Protein AF-A0A7C3XHB8-F1 (afdb_monomer_lite)

Radius of gyration: 17.97 Å; chains: 1; bounding box: 65×41×42 Å

Structure (mmCIF, N/CA/C/O backbone):
data_AF-A0A7C3XHB8-F1
#
_entry.id   AF-A0A7C3XHB8-F1
#
loop_
_atom_site.group_PDB
_atom_site.id
_atom_site.type_symbol
_atom_site.label_atom_id
_atom_site.label_alt_id
_atom_site.label_comp_id
_atom_site.label_asym_id
_atom_site.label_entity_id
_atom_site.label_seq_id
_atom_site.pdbx_PDB_ins_code
_atom_site.Cartn_x
_atom_site.Cartn_y
_atom_site.Cartn_z
_atom_site.occupancy
_atom_site.B_iso_or_equiv
_atom_site.auth_seq_id
_atom_site.auth_comp_id
_atom_site.auth_asym_id
_atom_site.auth_atom_id
_atom_site.pdbx_PDB_model_num
ATOM 1 N N . MET A 1 1 ? -15.663 -9.033 11.142 1.00 86.88 1 MET A N 1
ATOM 2 C CA . MET A 1 1 ? -16.355 -8.188 10.149 1.00 86.88 1 MET A CA 1
ATOM 3 C C . MET A 1 1 ? -15.586 -8.280 8.848 1.00 86.88 1 MET A C 1
ATOM 5 O O . MET A 1 1 ? -14.379 -8.524 8.885 1.00 86.88 1 MET A O 1
ATOM 9 N N . GLU A 1 2 ? -16.268 -8.135 7.722 1.00 91.19 2 GLU A N 1
ATOM 10 C CA . GLU A 1 2 ? -15.646 -8.152 6.403 1.00 91.19 2 GLU A CA 1
ATOM 11 C C . GLU A 1 2 ? -15.988 -6.858 5.667 1.00 91.19 2 GLU A C 1
ATOM 13 O O . GLU A 1 2 ? -17.117 -6.376 5.721 1.00 91.19 2 GLU A O 1
ATOM 18 N N . PHE A 1 3 ? -14.984 -6.268 5.023 1.00 92.94 3 PHE A N 1
ATOM 19 C CA . PHE A 1 3 ? -15.132 -5.028 4.272 1.00 92.94 3 PHE A CA 1
ATOM 20 C C . PHE A 1 3 ? -14.597 -5.220 2.862 1.00 92.94 3 PHE A C 1
ATOM 22 O O . PHE A 1 3 ? -13.465 -5.671 2.689 1.00 92.94 3 PHE A O 1
ATOM 29 N N . GLU A 1 4 ? -15.363 -4.818 1.859 1.00 94.88 4 GLU A N 1
ATOM 30 C CA . GLU A 1 4 ? -14.857 -4.647 0.505 1.00 94.88 4 GLU A CA 1
ATOM 31 C C . GLU A 1 4 ? -14.190 -3.285 0.373 1.00 94.88 4 GLU A C 1
ATOM 33 O O . GLU A 1 4 ? -14.760 -2.249 0.731 1.00 94.88 4 GLU A O 1
ATOM 38 N N . VAL A 1 5 ? -12.965 -3.290 -0.143 1.00 96.00 5 VAL A N 1
ATOM 39 C CA . VAL A 1 5 ? -12.144 -2.099 -0.313 1.00 96.00 5 VAL A CA 1
ATOM 40 C C . VAL A 1 5 ? -11.690 -1.999 -1.761 1.00 96.00 5 VAL A C 1
ATOM 42 O O . VAL A 1 5 ? -11.044 -2.901 -2.296 1.00 96.00 5 VAL A O 1
ATOM 45 N N . TRP A 1 6 ? -11.989 -0.856 -2.369 1.00 96.56 6 TRP A N 1
ATOM 46 C CA . TRP A 1 6 ? -11.574 -0.508 -3.721 1.00 96.56 6 TRP A CA 1
ATOM 47 C C . TRP A 1 6 ? -10.672 0.716 -3.676 1.00 96.56 6 TRP A C 1
ATOM 49 O O . TRP A 1 6 ? -11.071 1.784 -3.209 1.00 96.56 6 TRP A O 1
ATOM 59 N N . LEU A 1 7 ? -9.437 0.567 -4.150 1.00 97.19 7 LEU A N 1
ATOM 60 C CA . LEU A 1 7 ? -8.469 1.655 -4.227 1.00 97.19 7 LEU A CA 1
ATOM 61 C C . LEU A 1 7 ? -8.279 2.057 -5.684 1.00 97.19 7 LEU A C 1
ATOM 63 O O . LEU A 1 7 ? -7.690 1.306 -6.457 1.00 97.19 7 LEU A O 1
ATOM 67 N N . THR A 1 8 ? -8.728 3.253 -6.049 1.00 97.69 8 THR A N 1
ATOM 68 C CA . THR A 1 8 ? -8.484 3.827 -7.378 1.00 97.69 8 THR A CA 1
ATOM 69 C C . THR A 1 8 ? -7.258 4.723 -7.321 1.00 97.69 8 THR A C 1
ATOM 71 O O . THR A 1 8 ? -7.254 5.730 -6.607 1.00 97.69 8 THR A O 1
ATOM 74 N N . LEU A 1 9 ? -6.204 4.380 -8.060 1.00 96.94 9 LEU A N 1
ATOM 75 C CA . LEU A 1 9 ? -4.968 5.157 -8.073 1.00 96.94 9 LEU A CA 1
ATOM 76 C C . LEU A 1 9 ? -5.199 6.548 -8.677 1.00 96.94 9 LEU A C 1
ATOM 78 O O . LEU A 1 9 ? -5.668 6.673 -9.806 1.00 96.94 9 LEU A O 1
ATOM 82 N N . VAL A 1 10 ? -4.806 7.593 -7.946 1.00 96.31 10 VAL A N 1
ATOM 83 C CA . VAL A 1 10 ? -4.773 8.988 -8.427 1.00 96.31 10 VAL A CA 1
ATOM 84 C C . VAL A 1 10 ? -3.354 9.467 -8.724 1.00 96.31 10 VAL A C 1
ATOM 86 O O . VAL A 1 10 ? -3.170 10.492 -9.374 1.00 96.31 10 VAL A O 1
ATOM 89 N N . SER A 1 11 ? -2.340 8.722 -8.280 1.00 95.81 11 SER A N 1
ATOM 90 C CA . SER A 1 11 ? -0.962 8.879 -8.738 1.00 95.81 11 SER A CA 1
ATOM 91 C C . SER A 1 11 ? -0.335 7.517 -9.056 1.00 95.81 11 SER A C 1
ATOM 93 O O . SER A 1 11 ? -0.835 6.491 -8.587 1.00 95.81 11 SER A O 1
ATOM 95 N N . PRO A 1 12 ? 0.731 7.476 -9.877 1.00 95.62 12 PRO A N 1
ATOM 96 C CA . PRO A 1 12 ? 1.304 6.212 -10.316 1.00 95.62 12 PRO A CA 1
ATOM 97 C C . PRO A 1 12 ? 1.840 5.399 -9.136 1.00 95.62 12 PRO A C 1
ATOM 99 O O . PRO A 1 12 ? 2.458 5.958 -8.224 1.00 95.62 12 PRO A O 1
ATOM 102 N N . LEU A 1 13 ? 1.627 4.085 -9.154 1.00 96.50 13 LEU A N 1
ATOM 103 C CA . LEU A 1 13 ? 2.148 3.176 -8.132 1.00 96.50 13 LEU A CA 1
ATOM 104 C C . LEU A 1 13 ? 3.449 2.549 -8.632 1.00 96.50 13 LEU A C 1
ATOM 106 O O . LEU A 1 13 ? 3.508 2.021 -9.738 1.00 96.50 13 LEU A O 1
ATOM 110 N N . LEU A 1 14 ? 4.497 2.611 -7.813 1.00 95.06 14 LEU A N 1
ATOM 111 C CA . LEU A 1 14 ? 5.801 2.046 -8.151 1.00 95.06 14 LEU A CA 1
ATOM 112 C C . LEU A 1 14 ? 5.910 0.592 -7.704 1.00 95.06 14 LEU A C 1
ATOM 114 O O . LEU A 1 14 ? 5.389 0.229 -6.645 1.00 95.06 14 LEU A O 1
ATOM 118 N N . GLY A 1 15 ? 6.670 -0.189 -8.471 1.00 92.75 15 GLY A N 1
ATOM 119 C CA . GLY A 1 15 ? 7.029 -1.560 -8.132 1.00 92.75 15 GLY A CA 1
ATOM 120 C C . GLY A 1 15 ? 7.569 -1.687 -6.706 1.00 92.75 15 GLY A C 1
ATOM 121 O O . GLY A 1 15 ? 8.271 -0.809 -6.186 1.00 92.75 15 GLY A O 1
ATOM 122 N N . THR A 1 16 ? 7.229 -2.789 -6.045 1.00 91.88 16 THR A N 1
ATOM 123 C CA . THR A 1 16 ? 7.563 -3.022 -4.636 1.00 91.88 16 THR A CA 1
ATOM 124 C C . THR A 1 16 ? 8.709 -3.999 -4.435 1.00 91.88 16 THR A C 1
ATOM 126 O O . THR A 1 16 ? 9.304 -3.983 -3.350 1.00 91.88 16 THR A O 1
ATOM 129 N N . VAL A 1 17 ? 9.065 -4.786 -5.452 1.00 91.50 17 VAL A N 1
ATOM 130 C CA . VAL A 1 17 ? 10.037 -5.878 -5.333 1.00 91.50 17 VAL A CA 1
ATOM 131 C C . VAL A 1 17 ? 11.224 -5.730 -6.284 1.00 91.50 17 VAL A C 1
ATOM 133 O O . VAL A 1 17 ? 11.036 -5.318 -7.426 1.00 91.50 17 VAL A O 1
ATOM 136 N N . PRO A 1 18 ? 12.460 -6.006 -5.830 1.00 90.81 18 PRO A N 1
ATOM 137 C CA . PRO A 1 18 ? 13.616 -6.060 -6.721 1.00 90.81 18 PRO A CA 1
ATOM 138 C C . PRO A 1 18 ? 13.481 -7.209 -7.726 1.00 90.81 18 PRO A C 1
ATOM 140 O O . PRO A 1 18 ? 13.074 -8.303 -7.345 1.00 90.81 18 PRO A O 1
ATOM 143 N N . GLN A 1 19 ? 13.853 -6.952 -8.975 1.00 88.69 19 GLN A N 1
ATOM 144 C CA . GLN A 1 19 ? 13.946 -7.924 -10.061 1.00 88.69 19 GLN A CA 1
ATOM 145 C C . GLN A 1 19 ? 15.419 -8.231 -10.366 1.00 88.69 19 GLN A C 1
ATOM 147 O O . GLN A 1 19 ? 16.315 -7.470 -9.984 1.00 88.69 19 GLN A O 1
ATOM 152 N N . GLU A 1 20 ? 15.678 -9.339 -11.061 1.00 84.44 20 GLU A N 1
ATOM 153 C CA . GLU A 1 20 ? 17.040 -9.780 -11.403 1.00 84.44 20 GLU A CA 1
ATOM 154 C C . GLU A 1 20 ? 17.792 -8.782 -12.297 1.00 84.44 20 GLU A C 1
ATOM 156 O O . GLU A 1 20 ? 19.008 -8.639 -12.186 1.00 84.44 20 GLU A O 1
ATOM 161 N N . ASP A 1 21 ? 17.071 -8.031 -13.133 1.00 83.69 21 ASP A N 1
ATOM 162 C CA . ASP A 1 21 ? 17.620 -6.998 -14.022 1.00 83.69 21 ASP A CA 1
ATOM 163 C C . ASP A 1 21 ? 17.972 -5.681 -13.294 1.00 83.69 21 ASP A C 1
ATOM 165 O O . ASP A 1 21 ? 18.360 -4.697 -13.924 1.00 83.69 21 ASP A O 1
ATOM 169 N N . GLY A 1 22 ? 17.819 -5.636 -11.966 1.00 82.81 22 GLY A N 1
ATOM 170 C CA . GLY A 1 22 ? 18.034 -4.445 -11.144 1.00 82.81 22 GLY A CA 1
ATOM 171 C C . GLY A 1 22 ? 16.862 -3.456 -11.149 1.00 82.81 22 GLY A C 1
ATOM 172 O O . GLY A 1 22 ? 16.895 -2.467 -10.407 1.00 82.81 22 GLY A O 1
ATOM 173 N N . THR A 1 23 ? 15.803 -3.713 -11.925 1.00 90.19 23 THR A N 1
ATOM 174 C CA . THR A 1 23 ? 14.560 -2.940 -11.878 1.00 90.19 23 THR A CA 1
ATOM 175 C C . THR A 1 23 ? 13.796 -3.273 -10.596 1.00 90.19 23 THR A C 1
ATOM 177 O O . THR A 1 23 ? 13.804 -4.395 -10.104 1.00 90.19 23 THR A O 1
ATOM 180 N N . THR A 1 24 ? 13.100 -2.300 -10.011 1.00 93.25 24 THR A N 1
ATOM 181 C CA . THR A 1 24 ? 12.088 -2.594 -8.982 1.00 93.25 24 THR A CA 1
ATOM 182 C C . THR A 1 24 ? 10.723 -2.758 -9.646 1.00 93.25 24 THR A C 1
ATOM 184 O O . THR A 1 24 ? 10.152 -1.770 -10.101 1.00 93.25 24 THR A O 1
ATOM 187 N N . GLY A 1 25 ? 10.208 -3.982 -9.712 1.00 94.25 25 GLY A N 1
ATOM 188 C CA . GLY A 1 25 ? 8.953 -4.330 -10.378 1.00 94.25 25 GLY A CA 1
ATOM 189 C C . GLY A 1 25 ? 7.834 -4.760 -9.431 1.00 94.25 25 GLY A C 1
ATOM 190 O O . GLY A 1 25 ? 7.924 -4.592 -8.210 1.00 94.25 25 GLY A O 1
ATOM 191 N N . PHE A 1 26 ? 6.780 -5.325 -10.008 1.00 95.06 26 PHE A N 1
ATOM 192 C CA . PHE A 1 26 ? 5.714 -6.031 -9.293 1.00 95.06 26 PHE A CA 1
ATOM 193 C C . PHE A 1 26 ? 5.922 -7.547 -9.354 1.00 95.06 26 PHE A C 1
ATOM 195 O O . PHE A 1 26 ? 6.701 -8.053 -10.161 1.00 95.06 26 PHE A O 1
ATOM 202 N N . HIS A 1 27 ? 5.229 -8.283 -8.486 1.00 93.69 27 HIS A N 1
ATOM 203 C CA . HIS A 1 27 ? 4.995 -9.699 -8.754 1.00 93.69 27 HIS A CA 1
ATOM 204 C C . HIS A 1 27 ? 3.926 -9.819 -9.835 1.00 93.69 27 HIS A C 1
ATOM 206 O O . HIS A 1 27 ? 3.083 -8.931 -9.953 1.00 93.69 27 HIS A O 1
ATOM 212 N N . TYR A 1 28 ? 3.943 -10.912 -10.590 1.00 94.50 28 TYR A N 1
ATOM 213 C CA . TYR A 1 28 ? 2.937 -11.184 -11.607 1.00 94.50 28 TYR A CA 1
ATOM 214 C C . TYR A 1 28 ? 2.339 -12.567 -11.389 1.00 94.50 28 TYR A C 1
ATOM 216 O O . TYR A 1 28 ? 3.072 -13.539 -11.221 1.00 94.50 28 TYR A O 1
ATOM 224 N N . GLU A 1 29 ? 1.015 -12.652 -11.450 1.00 94.19 29 GLU A N 1
ATOM 225 C CA . GLU A 1 29 ? 0.277 -13.912 -11.505 1.00 94.19 29 GLU A CA 1
ATOM 226 C C . GLU A 1 29 ? -0.537 -13.933 -12.792 1.00 94.19 29 GLU A C 1
ATOM 228 O O . GLU A 1 29 ? -1.310 -13.016 -13.061 1.00 94.19 29 GLU A O 1
ATOM 233 N N . ASN A 1 30 ? -0.329 -14.955 -13.627 1.00 91.88 30 ASN A N 1
ATOM 234 C CA . ASN A 1 30 ? -0.995 -15.085 -14.929 1.00 91.88 30 ASN A CA 1
ATOM 235 C C . ASN A 1 30 ? -0.894 -13.815 -15.806 1.00 91.88 30 ASN A C 1
ATOM 237 O O . ASN A 1 30 ? -1.830 -13.459 -16.516 1.00 91.88 30 ASN A O 1
ATOM 241 N N . GLY A 1 31 ? 0.241 -13.108 -15.735 1.00 90.44 31 GLY A N 1
ATOM 242 C CA . GLY A 1 31 ? 0.486 -11.871 -16.487 1.00 90.44 31 GLY A CA 1
ATOM 243 C C . GLY A 1 31 ? -0.147 -10.606 -15.894 1.00 90.44 31 GLY A C 1
ATOM 244 O O . GLY A 1 31 ? 0.045 -9.524 -16.443 1.00 90.44 31 GLY A O 1
ATOM 245 N N . VAL A 1 32 ? -0.852 -10.705 -14.765 1.00 93.38 32 VAL A N 1
ATOM 246 C CA . VAL A 1 32 ? -1.432 -9.561 -14.049 1.00 93.38 32 VAL A CA 1
ATOM 247 C C . VAL A 1 32 ? -0.489 -9.144 -12.921 1.00 93.38 32 VAL A C 1
ATOM 249 O O . VAL A 1 32 ? -0.076 -10.008 -12.145 1.00 93.38 32 VAL A O 1
ATOM 252 N N . PRO A 1 33 ? -0.130 -7.853 -12.791 1.00 95.94 33 PRO A N 1
ATOM 253 C CA . PRO A 1 33 ? 0.665 -7.406 -11.661 1.00 95.94 33 PRO A CA 1
ATOM 254 C C . PRO A 1 33 ? -0.145 -7.517 -10.370 1.00 95.94 33 PRO A C 1
ATOM 256 O O . PRO A 1 33 ? -1.314 -7.129 -10.304 1.00 95.94 33 PRO A O 1
ATOM 259 N N . VAL A 1 34 ? 0.499 -8.022 -9.327 1.00 96.69 34 VAL A N 1
ATOM 260 C CA . VAL A 1 34 ? -0.106 -8.253 -8.019 1.00 96.69 34 VAL A CA 1
ATOM 261 C C . VAL A 1 34 ? 0.698 -7.566 -6.918 1.00 96.69 34 VAL A C 1
ATOM 263 O O . VAL A 1 34 ? 1.926 -7.425 -6.983 1.00 96.69 34 VAL A O 1
ATOM 266 N N . LEU A 1 35 ? -0.009 -7.130 -5.880 1.00 95.56 35 LEU A N 1
ATOM 267 C CA . LEU A 1 35 ? 0.544 -6.481 -4.706 1.00 95.56 35 LEU A CA 1
ATOM 268 C C . LEU A 1 35 ? 0.399 -7.403 -3.490 1.00 95.56 35 LEU A C 1
ATOM 270 O O . LEU A 1 35 ? -0.723 -7.669 -3.063 1.00 95.56 35 LEU A O 1
ATOM 274 N N . PRO A 1 36 ? 1.496 -7.857 -2.869 1.00 94.94 36 PRO A N 1
ATOM 275 C CA . PRO A 1 36 ? 1.401 -8.686 -1.673 1.00 94.94 36 PRO A CA 1
ATOM 276 C C . PRO A 1 36 ? 0.626 -7.996 -0.544 1.00 94.94 36 PRO A C 1
ATOM 278 O O . PRO A 1 36 ? 0.838 -6.807 -0.270 1.00 94.94 36 PRO A O 1
ATOM 281 N N . ALA A 1 37 ? -0.196 -8.747 0.189 1.00 94.44 37 ALA A N 1
ATOM 282 C CA . ALA A 1 37 ? -1.005 -8.221 1.290 1.00 94.44 37 ALA A CA 1
ATOM 283 C C . ALA A 1 37 ? -0.167 -7.516 2.364 1.00 94.44 37 ALA A C 1
ATOM 285 O O . ALA A 1 37 ? -0.629 -6.571 3.013 1.00 94.44 37 ALA A O 1
ATOM 286 N N . TYR A 1 38 ? 1.088 -7.937 2.562 1.00 93.31 38 TYR A N 1
ATOM 287 C CA . TYR A 1 38 ? 1.976 -7.293 3.529 1.00 93.31 38 TYR A CA 1
ATOM 288 C C . TYR A 1 38 ? 2.254 -5.822 3.188 1.00 93.31 38 TYR A C 1
ATOM 290 O O . TYR A 1 38 ? 2.507 -5.043 4.108 1.00 93.31 38 TYR A O 1
ATOM 298 N N . VAL A 1 39 ? 2.185 -5.416 1.912 1.00 94.25 39 VAL A N 1
ATOM 299 C CA . VAL A 1 39 ? 2.350 -4.013 1.504 1.00 94.25 39 VAL A CA 1
ATOM 300 C C . VAL A 1 39 ? 1.180 -3.185 2.029 1.00 94.25 39 VAL A C 1
ATOM 302 O O . VAL A 1 39 ? 1.392 -2.145 2.656 1.00 94.25 39 VAL A O 1
ATOM 305 N N . VAL A 1 40 ? -0.047 -3.689 1.868 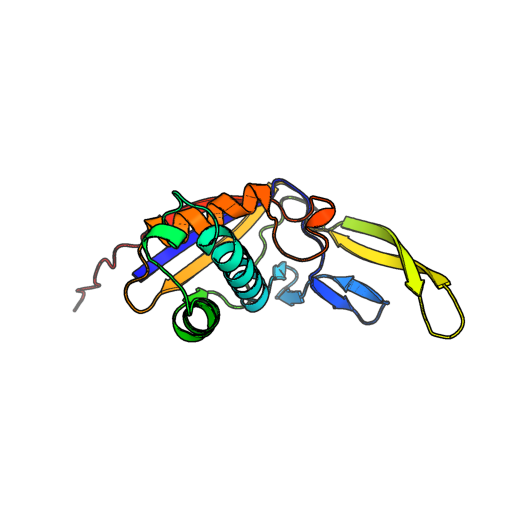1.00 94.88 40 VAL A N 1
ATOM 306 C CA . VAL A 1 40 ? -1.269 -3.061 2.395 1.00 94.88 40 VAL A CA 1
ATOM 307 C C . VAL A 1 40 ? -1.242 -3.029 3.928 1.00 94.88 40 VAL A C 1
ATOM 309 O O . VAL A 1 40 ? -1.489 -1.990 4.539 1.00 94.88 40 VAL A O 1
ATOM 312 N N . LYS A 1 41 ? -0.839 -4.127 4.584 1.00 94.25 41 LYS A N 1
ATOM 313 C CA . LYS A 1 41 ? -0.673 -4.166 6.051 1.00 94.25 41 LYS A CA 1
ATOM 314 C C . LYS A 1 41 ? 0.415 -3.205 6.545 1.00 94.25 41 LYS A C 1
ATOM 316 O O . LYS A 1 41 ? 0.289 -2.643 7.633 1.00 94.25 41 LYS A O 1
ATOM 321 N N . GLY A 1 42 ? 1.492 -3.028 5.781 1.00 93.75 42 GLY A N 1
ATOM 322 C CA . GLY A 1 42 ? 2.549 -2.056 6.058 1.00 93.75 42 GLY A CA 1
ATOM 323 C C . GLY A 1 42 ? 2.013 -0.628 6.034 1.00 93.75 42 GLY A C 1
ATOM 324 O O . GLY A 1 42 ? 2.181 0.099 7.012 1.00 93.75 42 GLY A O 1
ATOM 325 N N . PHE A 1 43 ? 1.275 -0.286 4.976 1.00 95.06 43 PHE A N 1
ATOM 326 C CA . PHE A 1 43 ? 0.561 0.984 4.852 1.00 95.06 43 PHE A CA 1
ATOM 327 C C . PHE A 1 43 ? -0.364 1.243 6.050 1.00 95.06 43 PHE A C 1
ATOM 329 O O . PHE A 1 43 ? -0.241 2.278 6.705 1.00 95.06 43 PHE A O 1
ATOM 336 N N . LEU A 1 44 ? -1.214 0.276 6.416 1.00 94.38 44 LEU A N 1
ATOM 337 C CA . LEU A 1 44 ? -2.126 0.415 7.557 1.00 94.38 44 LEU A CA 1
ATOM 338 C C . LEU A 1 44 ? -1.376 0.700 8.863 1.00 94.38 44 LEU A C 1
ATOM 340 O O . LEU A 1 44 ? -1.760 1.589 9.620 1.00 94.38 44 LEU A O 1
ATOM 344 N N . LYS A 1 45 ? -0.269 -0.004 9.131 1.00 93.38 45 LYS A N 1
ATOM 345 C CA . LYS A 1 45 ? 0.544 0.239 10.336 1.00 93.38 45 LYS A CA 1
ATOM 346 C C . LYS A 1 45 ? 1.072 1.674 10.388 1.00 93.38 45 LYS A C 1
ATOM 348 O O . LYS A 1 45 ? 1.094 2.268 11.464 1.00 93.38 45 LYS A O 1
ATOM 353 N N . GLU A 1 46 ? 1.513 2.231 9.267 1.00 92.69 46 GLU A N 1
ATOM 354 C CA . GLU A 1 46 ? 2.045 3.597 9.221 1.00 92.69 46 GLU A CA 1
ATOM 355 C C . GLU A 1 46 ? 0.950 4.662 9.344 1.00 92.69 46 GLU A C 1
ATOM 357 O O . GLU A 1 46 ? 1.106 5.624 10.106 1.00 92.69 46 GLU A O 1
ATOM 362 N N . VAL A 1 47 ? -0.176 4.467 8.655 1.00 93.00 47 VAL A N 1
ATOM 363 C CA . VAL A 1 47 ? -1.325 5.376 8.714 1.00 93.00 47 VAL A CA 1
ATOM 364 C C . VAL A 1 47 ? -1.925 5.404 10.112 1.00 93.00 47 VAL A C 1
ATOM 366 O O . VAL A 1 47 ? -2.045 6.479 10.696 1.00 93.00 47 VAL A O 1
ATOM 369 N N . ILE A 1 48 ? -2.202 4.243 10.708 1.00 92.56 48 ILE A N 1
ATOM 370 C CA . ILE A 1 48 ? -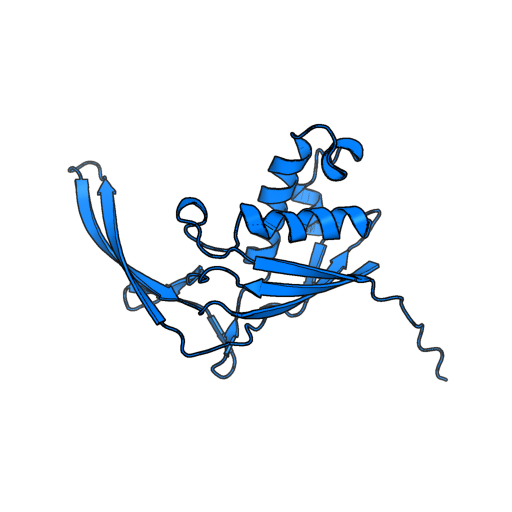2.744 4.160 12.070 1.00 92.56 48 ILE A CA 1
ATOM 371 C C . ILE A 1 48 ? -1.771 4.786 13.072 1.00 92.56 48 ILE A C 1
ATOM 373 O O . ILE A 1 48 ? -2.187 5.522 13.962 1.00 92.56 48 ILE A O 1
ATOM 377 N N . GLY A 1 49 ? -0.464 4.555 12.910 1.00 91.00 49 GLY A N 1
ATOM 378 C CA . GLY A 1 49 ? 0.556 5.167 13.763 1.00 91.00 49 GLY A CA 1
ATOM 379 C C . GLY A 1 49 ? 0.610 6.695 13.669 1.00 91.00 49 GLY A C 1
ATOM 380 O O . GLY A 1 49 ? 0.963 7.350 14.652 1.00 91.00 49 GLY A O 1
ATOM 381 N N . THR A 1 50 ? 0.255 7.256 12.512 1.00 91.12 50 THR A N 1
ATOM 382 C CA . THR A 1 50 ? 0.113 8.704 12.305 1.00 91.12 50 THR A CA 1
ATOM 383 C C . THR A 1 50 ? -1.191 9.215 12.911 1.00 91.12 50 THR A C 1
ATOM 385 O O . THR A 1 50 ? -1.161 10.115 13.749 1.00 91.12 50 THR A O 1
ATOM 388 N N . LEU A 1 51 ? -2.328 8.612 12.554 1.00 90.56 51 LEU A N 1
ATOM 389 C CA . LEU A 1 51 ? -3.658 9.036 13.002 1.00 90.56 51 LEU A CA 1
ATOM 390 C C . LEU A 1 51 ? -3.823 8.924 14.520 1.00 90.56 51 LEU A C 1
ATOM 392 O O . LEU A 1 51 ? -4.370 9.827 15.142 1.00 90.56 51 LEU A O 1
ATOM 396 N N . ALA A 1 52 ? -3.239 7.902 15.151 1.00 88.62 52 ALA A N 1
ATOM 397 C CA . ALA A 1 52 ? -3.232 7.743 16.606 1.00 88.62 52 ALA A CA 1
ATOM 398 C C . ALA A 1 52 ? -2.542 8.895 17.368 1.00 88.62 52 ALA A C 1
ATOM 400 O O . ALA A 1 52 ? -2.616 8.928 18.595 1.00 88.62 52 ALA A O 1
ATOM 401 N N . LYS A 1 53 ? -1.862 9.822 16.677 1.00 88.19 53 LYS A N 1
ATOM 402 C CA . LYS A 1 53 ? -1.232 11.025 17.252 1.00 88.19 53 LYS A CA 1
ATOM 403 C C . LYS A 1 53 ? -1.983 12.320 16.934 1.00 88.19 53 LYS A C 1
ATOM 405 O O . LYS A 1 53 ? -1.622 13.364 17.467 1.00 88.19 53 LYS A O 1
ATOM 410 N N . VAL A 1 54 ? -2.996 12.273 16.071 1.00 88.00 54 VAL A N 1
ATOM 411 C CA . VAL A 1 54 ? -3.742 13.454 15.627 1.00 88.00 54 VAL A CA 1
ATOM 412 C C . VAL A 1 54 ? -5.063 13.520 16.384 1.00 88.00 54 VAL A C 1
ATOM 414 O O . VAL A 1 54 ? -5.938 12.671 16.201 1.00 88.00 54 VAL A O 1
ATOM 417 N N . ALA A 1 55 ? -5.204 14.534 17.240 1.00 83.56 55 ALA A N 1
ATOM 418 C CA . ALA A 1 55 ? -6.432 14.772 17.990 1.00 83.56 55 ALA A CA 1
ATOM 419 C C . ALA A 1 55 ? -7.627 14.970 17.040 1.00 83.56 55 ALA A C 1
ATOM 421 O O . ALA A 1 55 ? -7.510 15.628 16.010 1.00 83.56 55 ALA A O 1
ATOM 422 N N . GLY A 1 56 ? -8.775 14.383 17.388 1.00 82.62 56 GLY A N 1
ATOM 423 C CA . GLY A 1 56 ? -10.004 14.448 16.588 1.00 82.62 56 GLY A CA 1
ATOM 424 C C . GLY A 1 56 ? -10.216 13.278 15.621 1.00 82.62 56 GLY A C 1
ATOM 425 O O . GLY A 1 56 ? -11.353 13.048 15.216 1.00 82.62 56 GLY A O 1
ATOM 426 N N . THR A 1 57 ? -9.184 12.483 15.316 1.00 87.56 57 THR A N 1
ATOM 427 C CA . THR A 1 57 ? -9.348 11.259 14.507 1.00 87.56 57 THR A CA 1
ATOM 428 C C . THR A 1 57 ? -10.106 10.173 15.280 1.00 87.56 57 THR A C 1
ATOM 430 O O . THR A 1 57 ? -10.070 10.112 16.517 1.00 87.56 57 THR A O 1
ATOM 433 N N . VAL A 1 58 ? -10.808 9.293 14.565 1.00 85.50 58 VAL A N 1
ATOM 434 C CA . VAL A 1 58 ? -11.469 8.104 15.133 1.00 85.50 58 VAL A CA 1
ATOM 435 C C . VAL A 1 58 ? -10.424 7.227 15.825 1.00 85.50 58 VAL A C 1
ATOM 437 O O . VAL A 1 58 ? -10.580 6.863 16.994 1.00 85.50 58 VAL A O 1
ATOM 440 N N . THR A 1 59 ? -9.296 7.001 15.152 1.00 83.50 59 THR A N 1
ATOM 441 C CA . THR A 1 59 ? -8.170 6.210 15.658 1.00 83.50 59 THR A CA 1
ATOM 442 C C . THR A 1 59 ? -7.604 6.752 16.979 1.00 83.50 59 THR A C 1
ATOM 444 O O . THR A 1 59 ? -7.342 5.982 17.911 1.00 83.50 59 THR A O 1
ATOM 447 N N . PHE A 1 60 ? -7.431 8.076 17.097 1.00 80.88 60 PHE A N 1
ATOM 448 C CA . PHE A 1 60 ? -6.982 8.718 18.337 1.00 80.88 60 PHE A CA 1
ATOM 449 C C . PHE A 1 60 ? -7.998 8.526 19.469 1.00 80.88 60 PHE A C 1
ATOM 451 O O . PHE A 1 60 ? -7.620 8.147 20.582 1.00 80.88 60 PHE A O 1
ATOM 458 N N . ARG A 1 61 ? -9.295 8.719 19.187 1.00 79.62 61 ARG A N 1
ATOM 459 C CA . ARG A 1 61 ? -10.379 8.565 20.176 1.00 79.62 61 ARG A CA 1
ATOM 460 C C . ARG A 1 61 ? -10.471 7.140 20.727 1.00 79.62 61 ARG A C 1
ATOM 462 O O . ARG A 1 61 ? -10.651 6.969 21.931 1.00 79.62 61 ARG A O 1
ATOM 469 N N . LYS A 1 62 ? -10.250 6.127 19.885 1.00 82.44 62 LYS A N 1
ATOM 470 C CA . LYS A 1 62 ? -10.219 4.704 20.274 1.00 82.44 62 LYS A CA 1
ATOM 471 C C . LYS A 1 62 ? -8.939 4.290 21.016 1.00 82.44 62 LYS A C 1
ATOM 473 O O . LYS A 1 62 ? -8.820 3.140 21.430 1.00 82.44 62 LYS A O 1
ATOM 478 N N . LYS A 1 63 ? -7.972 5.202 21.214 1.00 80.19 63 LYS A N 1
ATOM 479 C CA . LYS A 1 63 ? -6.725 4.974 21.973 1.00 80.19 63 LYS A CA 1
ATOM 480 C C . LYS A 1 63 ? -5.981 3.701 21.537 1.00 80.19 63 LYS A C 1
ATOM 482 O O . LYS A 1 63 ? -5.455 2.962 22.374 1.00 80.19 63 LYS A O 1
ATOM 487 N N . ARG A 1 64 ? -5.901 3.444 20.226 1.00 75.81 64 ARG A N 1
ATOM 488 C CA . ARG A 1 64 ? -5.235 2.264 19.640 1.00 75.81 64 ARG A CA 1
ATOM 489 C C . ARG A 1 64 ? -3.710 2.302 19.858 1.00 75.81 64 ARG A C 1
ATOM 491 O O . ARG A 1 64 ? -2.948 2.587 18.944 1.00 75.81 64 ARG A O 1
ATOM 498 N N . LYS A 1 65 ? -3.228 1.994 21.070 1.00 69.94 65 LYS A N 1
ATOM 499 C CA . LYS A 1 65 ? -1.788 2.017 21.423 1.00 69.94 65 LYS A CA 1
ATOM 500 C C . LYS A 1 65 ? -0.999 0.810 20.890 1.00 69.94 65 LYS A C 1
ATOM 502 O O . LYS A 1 65 ? 0.178 0.939 20.574 1.00 69.94 65 LYS A O 1
ATOM 507 N N . ALA A 1 66 ? -1.638 -0.354 20.749 1.00 80.56 66 ALA A N 1
ATOM 508 C CA . ALA A 1 66 ? -1.012 -1.608 20.297 1.00 80.56 66 ALA A CA 1
ATOM 509 C C . ALA A 1 66 ? -1.313 -1.956 18.821 1.00 80.56 66 ALA A C 1
ATOM 511 O O . ALA A 1 66 ? -1.343 -3.128 18.437 1.00 80.56 66 ALA A O 1
ATOM 512 N N . PHE A 1 67 ? -1.516 -0.942 17.977 1.00 82.69 67 PHE A N 1
ATOM 513 C CA . PHE A 1 67 ? -1.992 -1.095 16.597 1.00 82.69 67 PHE A CA 1
ATOM 514 C C . PHE A 1 67 ? -1.107 -1.984 15.707 1.00 82.69 67 PHE A C 1
ATOM 516 O O . PHE A 1 67 ? -1.615 -2.694 14.846 1.00 82.69 67 PHE A O 1
ATOM 523 N N . LYS A 1 68 ? 0.216 -2.018 15.919 1.00 85.88 68 LYS A N 1
ATOM 524 C CA . LYS A 1 68 ? 1.109 -2.867 15.107 1.00 85.88 68 LYS A CA 1
ATOM 525 C C . LYS A 1 68 ? 0.805 -4.360 15.267 1.00 85.88 68 LYS A C 1
ATOM 527 O O . LYS A 1 68 ? 0.843 -5.088 14.278 1.00 85.88 68 LYS A O 1
ATOM 532 N N . LYS A 1 69 ? 0.513 -4.806 16.499 1.00 86.50 69 LYS A N 1
ATOM 533 C CA . LYS A 1 69 ? 0.126 -6.197 16.798 1.00 86.50 69 LYS A CA 1
ATOM 534 C C . LYS A 1 69 ? -1.300 -6.478 16.329 1.00 86.50 69 LYS A C 1
ATOM 536 O O . LYS A 1 69 ? -1.538 -7.545 15.779 1.00 86.50 69 LYS A O 1
ATOM 541 N N . MET A 1 70 ? -2.192 -5.501 16.501 1.00 88.38 70 MET A N 1
ATOM 542 C CA . MET A 1 70 ? -3.572 -5.530 16.009 1.00 88.38 70 MET A CA 1
ATOM 543 C C . MET A 1 70 ? -3.605 -5.797 14.498 1.00 88.38 70 MET A C 1
ATOM 545 O O . MET A 1 70 ? -4.066 -6.850 14.085 1.00 88.38 70 MET A O 1
ATOM 549 N N . VAL A 1 71 ? -2.987 -4.943 13.674 1.00 87.38 71 VAL A N 1
ATOM 550 C CA . VAL A 1 71 ? -2.946 -5.131 12.208 1.00 87.38 71 VAL A CA 1
ATOM 551 C C . VAL A 1 71 ? -2.280 -6.451 11.812 1.00 87.38 71 VAL A C 1
ATOM 553 O O . VAL A 1 71 ? -2.669 -7.077 10.836 1.00 87.38 71 VAL A O 1
ATOM 556 N N . ALA A 1 72 ? -1.262 -6.897 12.551 1.00 86.62 72 ALA A N 1
ATOM 557 C CA . ALA A 1 72 ? -0.576 -8.143 12.223 1.00 86.62 72 ALA A CA 1
ATOM 558 C C . ALA A 1 72 ? -1.426 -9.399 12.482 1.00 86.62 72 ALA A C 1
ATOM 560 O O . ALA A 1 72 ? -1.268 -10.373 11.755 1.00 86.62 72 ALA A O 1
ATOM 561 N N . ARG A 1 73 ? -2.273 -9.394 13.519 1.00 87.50 73 ARG A N 1
ATOM 562 C CA . ARG A 1 73 ? -2.986 -10.591 14.004 1.00 87.50 73 ARG A CA 1
ATOM 563 C C . ARG A 1 73 ? -4.487 -10.584 13.738 1.00 87.50 73 ARG A C 1
ATOM 565 O O . ARG A 1 73 ? -5.090 -11.643 13.723 1.00 87.50 73 ARG A O 1
ATOM 572 N N . GLN A 1 74 ? -5.078 -9.403 13.607 1.00 89.88 74 GLN A N 1
ATOM 573 C CA . GLN A 1 74 ? -6.527 -9.203 13.550 1.00 89.88 74 GLN A CA 1
ATOM 574 C C . GLN A 1 74 ? -6.993 -8.620 12.220 1.00 89.88 74 GLN A C 1
ATOM 576 O O . GLN A 1 74 ? -8.194 -8.491 12.032 1.00 89.88 74 GLN A O 1
ATOM 581 N N . VAL A 1 75 ? -6.072 -8.243 11.328 1.00 92.06 75 VAL A N 1
ATOM 582 C CA . VAL A 1 75 ? -6.401 -7.744 9.991 1.00 92.06 75 VAL A CA 1
ATOM 583 C C . VAL A 1 75 ? -5.818 -8.685 8.953 1.00 92.06 75 VAL A C 1
ATOM 585 O O . VAL A 1 75 ? -4.612 -8.958 8.915 1.00 92.06 75 VAL A O 1
ATOM 588 N N . GLU A 1 76 ? -6.688 -9.146 8.077 1.00 94.62 76 GLU A N 1
ATOM 589 C CA . GLU A 1 76 ? -6.368 -10.007 6.960 1.00 94.62 76 GLU A CA 1
ATOM 590 C C . GLU A 1 76 ? -6.861 -9.372 5.668 1.00 94.62 76 GLU A C 1
ATOM 592 O O . GLU A 1 76 ? -7.906 -8.728 5.643 1.00 94.62 76 GLU A O 1
ATOM 597 N N . ILE A 1 77 ? -6.053 -9.500 4.620 1.00 95.81 77 ILE A N 1
ATOM 598 C CA . ILE A 1 77 ? -6.314 -8.920 3.306 1.00 95.81 77 ILE A CA 1
ATOM 599 C C . ILE A 1 77 ? -6.440 -10.096 2.350 1.00 95.81 77 ILE A C 1
ATOM 601 O O . ILE A 1 77 ? -5.543 -10.937 2.329 1.00 95.81 77 ILE A O 1
ATOM 605 N N . LEU A 1 78 ? -7.547 -10.163 1.619 1.00 94.62 78 LEU A N 1
ATOM 606 C CA . LEU A 1 78 ? -7.864 -11.258 0.709 1.00 94.62 78 LEU A CA 1
ATOM 607 C C . LEU A 1 78 ? -8.293 -10.694 -0.657 1.00 94.62 78 LEU A C 1
ATOM 609 O O . LEU A 1 78 ? -9.105 -9.773 -0.687 1.00 94.62 78 LEU A O 1
ATOM 613 N N . PRO A 1 79 ? -7.827 -11.246 -1.787 1.00 94.94 79 PRO A N 1
ATOM 614 C CA . PRO A 1 79 ? -6.816 -12.300 -1.887 1.00 94.94 79 PRO A CA 1
ATOM 615 C C . PRO A 1 79 ? -5.406 -11.795 -1.517 1.00 94.94 79 PRO A C 1
ATOM 617 O O . PRO A 1 79 ? -5.143 -10.592 -1.530 1.00 94.94 79 PRO A O 1
ATOM 620 N N . ASP A 1 80 ? -4.509 -12.720 -1.166 1.00 93.94 80 ASP A N 1
ATOM 621 C CA . ASP A 1 80 ? -3.070 -12.459 -1.037 1.00 93.94 80 ASP A CA 1
ATOM 622 C C . ASP A 1 80 ? -2.329 -13.340 -2.056 1.00 93.94 80 ASP A C 1
ATOM 624 O O . ASP A 1 80 ? -2.352 -14.563 -1.896 1.00 93.94 80 ASP A O 1
ATOM 628 N N . PRO A 1 81 ? -1.704 -12.755 -3.092 1.00 95.38 81 PRO A N 1
ATOM 629 C CA . PRO A 1 81 ? -1.534 -11.319 -3.336 1.00 95.38 81 PRO A CA 1
ATOM 630 C C . PRO A 1 81 ? -2.779 -10.636 -3.943 1.00 95.38 81 PRO A C 1
ATOM 632 O O . PRO A 1 81 ? -3.651 -11.268 -4.532 1.00 95.38 81 PRO A O 1
ATOM 635 N N . VAL A 1 82 ? -2.858 -9.310 -3.800 1.00 96.56 82 VAL A N 1
ATOM 636 C CA . VAL A 1 82 ? -3.959 -8.480 -4.316 1.00 96.56 82 VAL A CA 1
ATOM 637 C C . VAL A 1 82 ? -3.740 -8.186 -5.804 1.00 96.56 82 VAL A C 1
ATOM 639 O O . VAL A 1 82 ? -2.742 -7.540 -6.137 1.00 96.56 82 VAL A O 1
ATOM 642 N N . PRO A 1 83 ? -4.649 -8.577 -6.712 1.00 96.69 83 PRO A N 1
ATOM 643 C CA . PRO A 1 83 ? -4.519 -8.265 -8.129 1.00 96.69 83 PRO A CA 1
ATOM 644 C C . PRO A 1 83 ? -4.740 -6.776 -8.408 1.00 96.69 83 PRO A C 1
ATOM 646 O O . PRO A 1 83 ? -5.595 -6.124 -7.803 1.00 96.69 83 PRO A O 1
ATOM 649 N N . ILE A 1 84 ? -3.975 -6.238 -9.358 1.00 96.81 84 ILE A N 1
ATOM 650 C CA . ILE A 1 84 ? -4.095 -4.853 -9.812 1.00 96.81 84 ILE A CA 1
ATOM 651 C C . ILE A 1 84 ? -4.770 -4.842 -11.185 1.00 96.81 84 ILE A C 1
ATOM 653 O O . ILE A 1 84 ? -4.209 -5.306 -12.177 1.00 96.81 84 ILE A O 1
ATOM 657 N N . SER A 1 85 ? -5.966 -4.260 -11.255 1.00 96.75 85 SER A N 1
ATOM 658 C CA . SER A 1 85 ? -6.666 -4.013 -12.517 1.00 96.75 85 SER A CA 1
ATOM 659 C C . SER A 1 85 ? -6.061 -2.790 -13.197 1.00 96.75 85 SER A C 1
ATOM 661 O O . SER A 1 85 ? -6.248 -1.661 -12.743 1.00 96.75 85 SER A O 1
ATOM 663 N N . LEU A 1 86 ? -5.293 -3.018 -14.260 1.00 96.69 86 LEU A N 1
ATOM 664 C CA . LEU A 1 86 ? -4.559 -1.974 -14.968 1.00 96.69 86 LEU A CA 1
ATOM 665 C C . LEU A 1 86 ? -5.482 -1.098 -15.825 1.00 96.69 86 LEU A C 1
ATOM 667 O O . LEU A 1 86 ? -6.265 -1.608 -16.620 1.00 96.69 86 LEU A O 1
ATOM 671 N N . SER A 1 87 ? -5.325 0.224 -15.732 1.00 96.50 87 SER A N 1
ATOM 672 C CA . SER A 1 87 ? -5.967 1.184 -16.648 1.00 96.50 87 SER A CA 1
ATOM 673 C C . SER A 1 87 ? -5.211 1.369 -17.971 1.00 96.50 87 SER A C 1
ATOM 675 O O . SER A 1 87 ? -5.710 2.016 -18.889 1.00 96.50 87 SER A O 1
ATOM 677 N N . GLY A 1 88 ? -3.995 0.830 -18.071 1.00 94.69 88 GLY A N 1
ATOM 678 C CA . GLY A 1 88 ? -3.106 0.972 -19.219 1.00 94.69 88 GLY A CA 1
ATOM 679 C C . GLY A 1 88 ? -1.818 0.160 -19.049 1.00 94.69 88 GLY A C 1
ATOM 680 O O . GLY A 1 88 ? -1.672 -0.560 -18.059 1.00 94.69 88 GLY A O 1
ATOM 681 N N . PRO A 1 89 ? -0.867 0.260 -19.994 1.00 95.06 89 PRO A N 1
ATOM 682 C CA . PRO A 1 89 ? 0.373 -0.506 -19.934 1.00 95.06 89 PRO A CA 1
ATOM 683 C C . PRO A 1 89 ? 1.228 -0.112 -18.723 1.00 95.06 89 PRO A C 1
ATOM 685 O O . PRO A 1 89 ? 1.300 1.061 -18.346 1.00 95.06 89 PRO A O 1
ATOM 688 N N . VAL A 1 90 ? 1.918 -1.097 -18.142 1.00 95.75 90 VAL A N 1
ATOM 689 C CA . VAL A 1 90 ? 2.919 -0.861 -17.094 1.00 95.75 90 VAL A CA 1
ATOM 690 C C . VAL A 1 90 ? 4.092 -0.092 -17.707 1.00 95.75 90 VAL A C 1
ATOM 692 O O . VAL A 1 90 ? 4.710 -0.527 -18.678 1.00 95.75 90 VAL A O 1
ATOM 695 N N . GLY A 1 91 ? 4.379 1.081 -17.150 1.00 94.56 91 GLY A N 1
ATOM 696 C CA . GLY A 1 91 ? 5.482 1.938 -17.570 1.00 94.56 91 GLY A CA 1
ATOM 697 C C . GLY A 1 91 ? 6.783 1.642 -16.828 1.00 94.56 91 GLY A C 1
ATOM 698 O O . GLY A 1 91 ? 6.848 0.795 -15.937 1.00 94.56 91 GLY A O 1
ATOM 699 N N . LYS A 1 92 ? 7.827 2.408 -17.155 1.00 94.88 92 LYS A N 1
ATOM 700 C CA . LYS A 1 92 ? 9.095 2.428 -16.416 1.00 94.88 92 LYS A CA 1
ATOM 701 C C . LYS A 1 92 ? 9.446 3.855 -16.006 1.00 94.88 92 LYS A C 1
ATOM 703 O O . LYS A 1 92 ? 9.327 4.784 -16.800 1.00 94.88 92 LYS A O 1
ATOM 708 N N . LEU A 1 93 ? 9.902 4.016 -14.769 1.00 93.81 93 LEU A N 1
ATOM 709 C CA . LEU A 1 93 ? 10.429 5.258 -14.219 1.00 93.81 93 LEU A CA 1
ATOM 710 C C . LEU A 1 93 ? 11.913 5.087 -13.927 1.00 93.81 93 LEU A C 1
ATOM 712 O O . LEU A 1 93 ? 12.298 4.298 -13.062 1.00 93.81 93 LEU A O 1
ATOM 716 N N . THR A 1 94 ? 12.725 5.884 -14.608 1.00 93.00 94 THR A N 1
ATOM 717 C CA . THR A 1 94 ? 14.167 5.968 -14.390 1.00 93.00 94 THR A CA 1
ATOM 718 C C . THR A 1 94 ? 14.476 7.212 -13.571 1.00 93.00 94 THR A C 1
ATOM 720 O O . THR A 1 94 ? 14.006 8.301 -13.894 1.00 93.00 94 THR A O 1
ATOM 723 N N . ARG A 1 95 ? 15.269 7.068 -12.507 1.00 89.06 95 ARG A N 1
ATOM 724 C CA . ARG A 1 95 ? 15.674 8.187 -11.650 1.00 89.06 95 ARG A CA 1
ATOM 725 C C . ARG A 1 95 ? 17.133 8.079 -11.215 1.00 89.06 95 ARG A C 1
ATOM 727 O O . ARG A 1 95 ? 17.614 6.963 -11.000 1.00 89.06 95 ARG A O 1
ATOM 734 N N . PRO A 1 96 ? 17.819 9.213 -11.003 1.00 90.06 96 PRO A N 1
ATOM 735 C CA . PRO A 1 96 ? 19.082 9.206 -10.290 1.00 90.06 96 PRO A CA 1
ATOM 736 C C . PRO A 1 96 ? 18.846 8.837 -8.819 1.00 90.06 96 PRO A C 1
ATOM 738 O O . PRO A 1 96 ? 17.897 9.299 -8.182 1.00 90.06 96 PRO A O 1
ATOM 741 N N . LEU A 1 97 ? 19.720 7.998 -8.278 1.00 86.06 97 LEU A N 1
ATOM 742 C CA . LEU A 1 97 ? 19.760 7.611 -6.878 1.00 86.06 97 LEU A CA 1
ATOM 743 C C . LEU A 1 97 ? 21.159 7.900 -6.345 1.00 86.06 97 LEU A C 1
ATOM 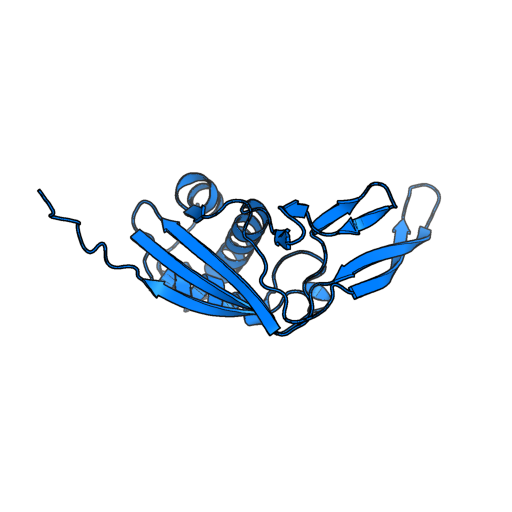745 O O . LEU A 1 97 ? 22.133 7.277 -6.765 1.00 86.06 97 LEU A O 1
ATOM 749 N N . TRP A 1 98 ? 21.256 8.836 -5.407 1.00 86.69 98 TRP A N 1
ATOM 750 C CA . TRP A 1 98 ? 22.498 9.057 -4.682 1.00 86.69 98 TRP A CA 1
ATOM 751 C C . TRP A 1 98 ? 22.686 7.949 -3.649 1.00 86.69 98 TRP A C 1
ATOM 753 O O . TRP A 1 98 ? 21.826 7.743 -2.792 1.00 86.69 98 TRP A O 1
ATOM 763 N N . VAL A 1 99 ? 23.807 7.240 -3.728 1.00 86.31 99 VAL A N 1
ATOM 764 C CA . VAL A 1 99 ? 24.188 6.215 -2.757 1.00 86.31 99 VAL A CA 1
ATOM 765 C C . VAL A 1 99 ? 25.470 6.666 -2.081 1.00 86.31 99 VAL A C 1
ATOM 767 O O . VAL A 1 99 ? 26.455 6.951 -2.758 1.00 86.31 99 VAL A O 1
ATOM 770 N N . SER A 1 100 ? 25.445 6.735 -0.752 1.00 87.94 100 SER A N 1
ATOM 771 C CA . SER A 1 100 ? 26.621 7.036 0.062 1.00 87.94 100 SER A CA 1
ATOM 772 C C . SER A 1 100 ? 27.139 5.752 0.692 1.00 87.94 100 SER A C 1
ATOM 774 O O . SER A 1 100 ? 26.376 5.038 1.342 1.00 87.94 100 SER A O 1
ATOM 776 N N . ASP A 1 101 ? 28.426 5.479 0.523 1.00 85.12 101 ASP A N 1
ATOM 777 C CA . ASP A 1 101 ? 29.151 4.431 1.232 1.00 85.12 101 ASP A CA 1
ATOM 778 C C . ASP A 1 101 ? 30.363 5.025 1.974 1.00 85.12 101 ASP A C 1
ATOM 780 O O . ASP A 1 101 ? 30.601 6.236 1.952 1.00 85.12 101 ASP A O 1
ATOM 784 N N . SER A 1 102 ? 31.118 4.187 2.687 1.00 84.81 102 SER A N 1
ATOM 785 C CA . SER A 1 102 ? 32.304 4.618 3.441 1.00 84.81 102 SER A CA 1
ATOM 786 C C . SER A 1 102 ? 33.441 5.159 2.562 1.00 84.81 102 SER A C 1
ATOM 788 O O . SER A 1 102 ? 34.374 5.758 3.092 1.00 84.81 102 SER A O 1
ATOM 790 N N . LYS A 1 103 ? 33.379 4.969 1.238 1.00 83.06 103 LYS A N 1
ATOM 791 C CA . LYS A 1 103 ? 34.351 5.452 0.248 1.00 83.06 103 LYS A CA 1
ATOM 792 C C . LYS A 1 103 ? 33.875 6.720 -0.476 1.00 83.06 103 LYS A C 1
ATOM 794 O O . LYS A 1 103 ? 34.608 7.235 -1.318 1.00 83.06 103 LYS A O 1
ATOM 799 N N . GLY A 1 104 ? 32.689 7.236 -0.148 1.00 87.25 104 GLY A N 1
ATOM 800 C CA . GLY A 1 104 ? 32.120 8.457 -0.715 1.00 87.25 104 GLY A CA 1
ATOM 801 C C . GLY A 1 104 ? 30.712 8.257 -1.279 1.00 87.25 104 GLY A C 1
ATOM 802 O O . GLY A 1 104 ? 30.073 7.225 -1.090 1.00 87.25 104 GLY A O 1
ATOM 803 N N . GLY A 1 105 ? 30.199 9.280 -1.961 1.00 90.31 105 GLY A N 1
ATOM 804 C CA . GLY A 1 105 ? 28.901 9.222 -2.627 1.00 90.31 105 GLY A CA 1
ATOM 805 C C . GLY A 1 105 ? 29.037 9.035 -4.134 1.00 90.31 105 GLY A C 1
ATOM 806 O O . GLY A 1 105 ? 29.894 9.652 -4.764 1.00 90.31 105 GLY A O 1
ATOM 807 N N . ARG A 1 106 ? 28.180 8.197 -4.720 1.00 90.69 106 ARG A N 1
ATOM 808 C CA . ARG A 1 106 ? 28.074 8.021 -6.174 1.00 90.69 106 ARG A CA 1
ATOM 809 C C . ARG A 1 106 ? 26.622 8.051 -6.631 1.00 90.69 106 ARG A C 1
ATOM 811 O O . ARG A 1 106 ? 25.715 7.662 -5.895 1.00 90.69 106 ARG A O 1
ATOM 818 N N . MET A 1 107 ? 26.412 8.483 -7.870 1.00 89.69 107 MET A N 1
ATOM 819 C CA . MET A 1 107 ? 25.100 8.482 -8.509 1.00 89.69 107 MET A CA 1
ATOM 820 C C . MET A 1 107 ? 24.880 7.156 -9.240 1.00 89.69 107 MET A C 1
ATOM 822 O O . MET A 1 107 ? 25.658 6.790 -10.118 1.00 89.69 107 MET A O 1
ATOM 826 N N . LEU A 1 108 ? 23.822 6.440 -8.871 1.00 88.56 108 LEU A N 1
ATOM 827 C CA . LEU A 1 108 ? 23.327 5.263 -9.578 1.00 88.56 108 LEU A CA 1
ATOM 828 C C . LEU A 1 108 ? 22.034 5.605 -10.318 1.00 88.56 108 LEU A C 1
ATOM 830 O O . LEU A 1 108 ? 21.376 6.601 -10.016 1.00 88.56 108 LEU A O 1
ATOM 834 N N . ILE A 1 109 ? 21.651 4.759 -11.268 1.00 89.44 109 ILE A N 1
ATOM 835 C CA . ILE A 1 109 ? 20.348 4.833 -11.923 1.00 89.44 109 ILE A CA 1
ATOM 836 C C . ILE A 1 109 ? 19.447 3.764 -11.319 1.00 89.44 109 ILE A C 1
ATOM 838 O O . ILE A 1 109 ? 19.767 2.580 -11.356 1.00 89.44 109 ILE A O 1
ATOM 842 N N . ALA A 1 110 ? 18.321 4.192 -10.756 1.00 90.06 110 ALA A N 1
ATOM 843 C CA . ALA A 1 110 ? 17.271 3.297 -10.303 1.00 90.06 110 ALA A CA 1
ATOM 844 C C . ALA A 1 110 ? 16.147 3.276 -11.340 1.00 90.06 110 ALA A C 1
ATOM 846 O O . ALA A 1 110 ? 15.633 4.328 -11.725 1.00 90.06 110 ALA A O 1
ATOM 847 N N . VAL A 1 111 ? 15.743 2.076 -11.748 1.00 93.69 111 VAL A N 1
ATOM 848 C CA . VAL A 1 111 ? 14.602 1.852 -12.640 1.00 93.69 111 VAL A CA 1
ATOM 849 C C . VAL A 1 111 ? 13.489 1.190 -11.835 1.00 93.69 111 VAL A C 1
ATOM 851 O O . VAL A 1 111 ? 13.738 0.339 -10.979 1.00 93.69 111 VAL A O 1
ATOM 854 N N . SER A 1 112 ? 12.245 1.607 -12.035 1.00 94.69 112 SER A N 1
ATOM 855 C CA . SER A 1 112 ? 11.089 0.981 -11.392 1.00 94.69 112 SER A CA 1
ATOM 856 C C . SER A 1 112 ? 9.943 0.828 -12.378 1.00 9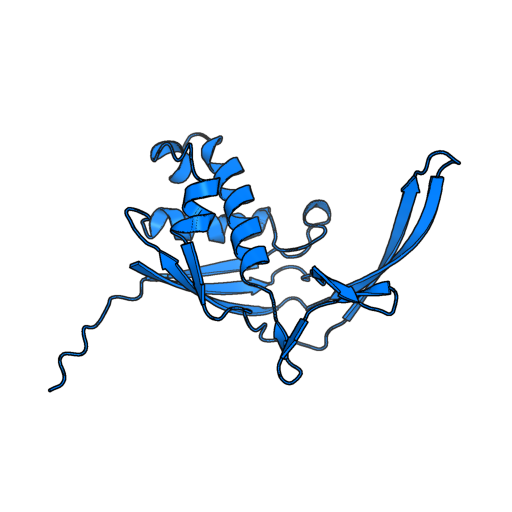4.69 112 SER A C 1
ATOM 858 O O . SER A 1 112 ? 9.702 1.736 -13.169 1.00 94.69 112 SER A O 1
ATOM 860 N N . GLU A 1 113 ? 9.233 -0.292 -12.320 1.00 96.19 113 GLU A N 1
ATOM 861 C CA . GLU A 1 113 ? 7.949 -0.426 -13.001 1.00 96.19 113 GLU A CA 1
ATOM 862 C C . GLU A 1 113 ? 6.925 0.520 -12.381 1.00 96.19 113 GLU A C 1
ATOM 864 O O . GLU A 1 113 ? 6.984 0.843 -11.187 1.00 96.19 113 GLU A O 1
ATOM 869 N N . VAL A 1 114 ? 5.987 0.962 -13.211 1.00 96.56 114 VAL A N 1
ATOM 870 C CA . VAL A 1 114 ? 4.978 1.945 -12.843 1.00 96.56 114 VAL A CA 1
ATOM 871 C C . VAL A 1 114 ? 3.613 1.475 -13.308 1.00 96.56 114 VAL A C 1
ATOM 873 O O . VAL A 1 114 ? 3.360 1.366 -14.506 1.00 96.56 114 VAL A O 1
ATOM 876 N N . VAL A 1 115 ? 2.711 1.265 -12.358 1.00 96.88 115 VAL A N 1
ATOM 877 C CA . VAL A 1 115 ?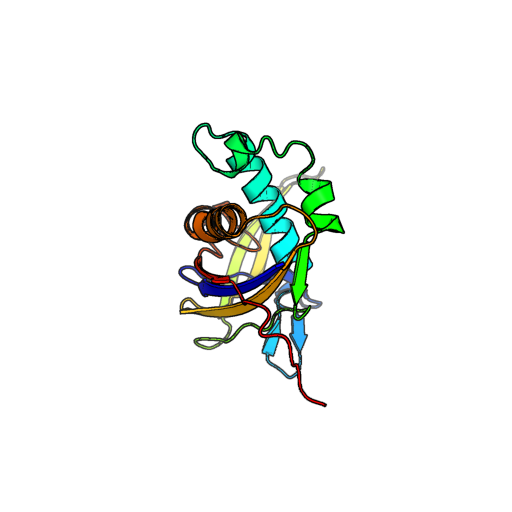 1.289 1.088 -12.644 1.00 96.88 115 VAL A CA 1
ATOM 878 C C . VAL A 1 115 ? 0.661 2.468 -12.886 1.00 96.88 115 VAL A C 1
ATOM 880 O O . VAL A 1 115 ? 0.855 3.376 -12.064 1.00 96.88 115 VAL A O 1
ATOM 883 N N . PRO A 1 116 ? -0.080 2.654 -13.994 1.00 96.88 116 PRO A N 1
ATOM 884 C CA . PRO A 1 116 ? -0.644 3.946 -14.363 1.00 96.88 116 PRO A CA 1
ATOM 885 C C . PRO A 1 116 ? -1.807 4.377 -13.461 1.00 96.88 116 PRO A C 1
ATOM 887 O O . PRO A 1 116 ? -2.497 3.569 -12.833 1.00 96.88 116 PRO A O 1
ATOM 890 N N . VAL A 1 117 ? -2.041 5.690 -13.444 1.00 97.25 117 VAL A N 1
ATOM 891 C CA . VAL A 1 117 ? -3.187 6.331 -12.782 1.00 97.25 117 VAL A CA 1
ATOM 892 C C . VAL A 1 117 ? -4.501 5.775 -13.332 1.00 97.25 117 VAL A C 1
ATOM 894 O O . VAL A 1 117 ? -4.609 5.473 -14.519 1.00 97.25 117 VAL A O 1
ATOM 897 N N . GLY A 1 118 ? -5.504 5.638 -12.468 1.00 96.50 118 GLY A N 1
ATOM 898 C CA . GLY A 1 118 ? -6.795 5.038 -12.798 1.00 96.50 118 GLY A CA 1
ATOM 899 C C . GLY A 1 118 ? -6.827 3.515 -12.673 1.00 96.50 118 GLY A C 1
ATOM 900 O O . GLY A 1 118 ? -7.907 2.944 -12.760 1.00 96.50 118 GLY A O 1
ATOM 901 N N . SER A 1 119 ? -5.686 2.854 -12.440 1.00 97.25 119 SER A N 1
ATOM 902 C CA . SER A 1 119 ? -5.685 1.427 -12.097 1.00 97.25 119 SER A CA 1
ATOM 903 C C . SER A 1 119 ? -6.333 1.212 -10.729 1.00 97.25 119 SER A C 1
ATOM 905 O O . SER A 1 119 ? -6.271 2.087 -9.857 1.00 97.25 119 SER A O 1
ATOM 907 N N . VAL A 1 120 ? -6.942 0.045 -10.537 1.00 97.69 120 VAL A N 1
ATOM 908 C CA . VAL A 1 120 ? -7.771 -0.259 -9.366 1.00 97.69 120 VAL A CA 1
ATOM 909 C C . VAL A 1 120 ? -7.253 -1.497 -8.640 1.00 97.69 120 VAL A C 1
ATOM 911 O O . VAL A 1 120 ? -6.922 -2.501 -9.267 1.00 97.69 120 VAL A O 1
ATOM 914 N N . LEU A 1 121 ? -7.205 -1.435 -7.309 1.00 96.94 121 LEU A N 1
ATOM 915 C CA . LEU A 1 121 ? -6.951 -2.584 -6.443 1.00 96.94 121 LEU A CA 1
ATOM 916 C C . LEU A 1 121 ? -8.231 -2.899 -5.671 1.00 96.94 121 LEU A C 1
ATOM 918 O O . LEU A 1 121 ? -8.656 -2.092 -4.845 1.00 96.94 121 LEU A O 1
ATOM 922 N N . GLY A 1 122 ? -8.832 -4.053 -5.951 1.00 95.81 122 GLY A N 1
ATOM 923 C CA . GLY A 1 122 ? -10.006 -4.563 -5.243 1.00 95.81 122 GLY A CA 1
ATOM 924 C C . GLY A 1 122 ? -9.616 -5.699 -4.312 1.00 95.81 122 GLY A C 1
ATOM 925 O O . GLY A 1 122 ? -9.034 -6.687 -4.758 1.00 95.81 122 GLY A O 1
ATOM 926 N N . PHE A 1 123 ? -9.908 -5.562 -3.023 1.00 96.38 123 PHE A N 1
ATOM 927 C CA . PHE A 1 123 ? -9.650 -6.606 -2.037 1.00 96.38 123 PHE A CA 1
ATOM 928 C C . PHE A 1 123 ? -10.620 -6.519 -0.864 1.00 96.38 123 PHE A C 1
ATOM 930 O O . PHE A 1 123 ? -11.273 -5.507 -0.624 1.00 96.38 123 PHE A O 1
ATOM 937 N N . ARG A 1 124 ? -10.680 -7.603 -0.101 1.00 95.88 124 ARG A N 1
ATOM 938 C CA . ARG A 1 124 ? -11.463 -7.729 1.117 1.00 95.88 124 ARG A CA 1
ATOM 939 C C . ARG A 1 124 ? -10.563 -7.595 2.330 1.00 95.88 124 ARG A C 1
ATOM 941 O O . ARG A 1 124 ? -9.452 -8.127 2.365 1.00 95.88 124 ARG A O 1
ATOM 948 N N . VAL A 1 125 ? -11.047 -6.872 3.327 1.00 94.81 125 VAL A N 1
ATOM 949 C CA . VAL A 1 125 ? -10.402 -6.696 4.622 1.00 94.81 125 VAL A CA 1
ATOM 950 C C . VAL A 1 125 ? -11.238 -7.432 5.648 1.00 94.81 125 VAL A C 1
ATOM 952 O O . VAL A 1 125 ? -12.305 -6.970 6.043 1.00 94.81 125 VAL A O 1
ATOM 955 N N . ARG A 1 126 ? -10.739 -8.581 6.094 1.00 93.12 126 ARG A N 1
ATOM 956 C CA . ARG A 1 126 ? -11.348 -9.339 7.180 1.00 93.12 126 ARG A CA 1
ATOM 957 C C . ARG A 1 126 ? -10.732 -8.899 8.498 1.00 93.12 126 ARG A C 1
ATOM 959 O O . ARG A 1 126 ? -9.509 -8.920 8.664 1.00 93.12 126 ARG A O 1
ATOM 966 N N . THR A 1 127 ? -11.577 -8.487 9.435 1.00 90.12 127 THR A N 1
ATOM 967 C CA . THR A 1 127 ? -11.162 -8.035 10.764 1.00 90.12 127 THR A CA 1
ATOM 968 C C . THR A 1 127 ? -11.720 -8.927 11.868 1.00 90.12 127 THR A C 1
ATOM 970 O O . THR A 1 127 ? -12.863 -9.391 11.810 1.00 90.12 127 THR A O 1
ATOM 973 N N . ILE A 1 128 ? -10.904 -9.152 12.900 1.00 86.00 128 ILE A N 1
ATOM 974 C CA . ILE A 1 128 ? -11.277 -9.871 14.125 1.00 86.00 128 ILE A CA 1
ATOM 975 C C . ILE A 1 128 ? -11.276 -8.890 15.306 1.00 86.00 128 ILE A C 1
ATOM 977 O O . ILE A 1 128 ? -10.306 -8.157 15.507 1.00 86.00 128 ILE A O 1
ATOM 981 N N . GLY A 1 129 ? -12.326 -8.924 16.128 1.00 79.31 129 GLY A N 1
ATOM 982 C CA . GLY A 1 129 ? -12.492 -8.050 17.296 1.00 79.31 129 GLY A CA 1
ATOM 983 C C . GLY A 1 129 ? -13.152 -6.710 16.961 1.00 79.31 129 GLY A C 1
ATOM 984 O O . GLY A 1 129 ? -13.804 -6.574 15.932 1.00 79.31 129 GLY A O 1
ATOM 985 N N . ASP A 1 130 ? -12.961 -5.713 17.827 1.00 80.88 130 ASP A N 1
ATOM 986 C CA . ASP A 1 130 ? -13.726 -4.453 17.813 1.00 80.88 130 ASP A CA 1
ATOM 987 C C . ASP A 1 130 ? -13.238 -3.420 16.779 1.00 80.88 130 ASP A C 1
ATOM 989 O O . ASP A 1 130 ? -13.148 -2.233 17.093 1.00 80.88 130 ASP A O 1
ATOM 993 N N . ILE A 1 131 ? -12.810 -3.837 15.584 1.00 84.81 131 ILE A N 1
ATOM 994 C CA . ILE A 1 131 ? -12.446 -2.899 14.508 1.00 84.81 131 ILE A CA 1
ATOM 995 C C . ILE A 1 131 ? -13.720 -2.523 13.757 1.00 84.81 131 ILE A C 1
ATOM 997 O O . ILE A 1 131 ? -14.285 -3.359 13.058 1.00 84.81 131 ILE A O 1
ATOM 1001 N N . LEU A 1 132 ? -14.138 -1.267 13.900 1.00 86.19 132 LEU A N 1
ATOM 1002 C CA . LEU A 1 132 ? -15.360 -0.750 13.286 1.00 86.19 132 LEU A CA 1
ATOM 1003 C C . LEU A 1 132 ? -15.113 -0.231 11.866 1.00 86.19 132 LEU A C 1
ATOM 1005 O O . LEU A 1 132 ? -14.000 0.180 11.526 1.00 86.19 132 LEU A O 1
ATOM 1009 N N . GLU A 1 133 ? -16.180 -0.164 11.068 1.00 88.19 133 GLU A N 1
ATOM 1010 C CA . GLU A 1 133 ? -16.145 0.381 9.705 1.00 88.19 133 GLU A CA 1
ATOM 1011 C C . GLU A 1 133 ? -15.567 1.805 9.665 1.00 88.19 133 GLU A C 1
ATOM 1013 O O . GLU A 1 133 ? -14.737 2.118 8.813 1.00 88.19 133 GLU A O 1
ATOM 1018 N N . GLU A 1 134 ? -15.935 2.657 10.630 1.00 90.12 134 GLU A N 1
ATOM 1019 C CA . GLU A 1 134 ? -15.442 4.038 10.737 1.00 90.12 134 GLU A CA 1
ATOM 1020 C C . GLU A 1 134 ? -13.910 4.127 10.820 1.00 90.12 134 GLU A C 1
ATOM 1022 O O . GLU A 1 134 ? -13.308 5.032 10.239 1.00 90.12 134 GLU A O 1
ATOM 1027 N N . GLU A 1 135 ? -13.265 3.176 11.503 1.00 90.50 135 GLU A N 1
ATOM 1028 C CA . GLU A 1 135 ? -11.809 3.112 11.611 1.00 90.50 135 GLU A CA 1
ATOM 1029 C C . GLU A 1 135 ? -11.197 2.670 10.279 1.00 90.50 135 GLU A C 1
ATOM 1031 O O . GLU A 1 135 ? -10.289 3.325 9.771 1.00 90.50 135 GLU A O 1
ATOM 1036 N N . VAL A 1 136 ? -11.729 1.602 9.676 1.00 91.56 136 VAL A N 1
ATOM 1037 C CA . VAL A 1 136 ? -11.246 1.074 8.389 1.00 91.56 136 VAL A CA 1
ATOM 1038 C C . VAL A 1 136 ? -11.367 2.133 7.292 1.00 91.56 136 VAL A C 1
ATOM 1040 O O . VAL A 1 136 ? -10.405 2.390 6.563 1.00 91.56 136 VAL A O 1
ATOM 1043 N N . ARG A 1 137 ? -12.517 2.809 7.223 1.00 94.19 137 ARG A N 1
ATOM 1044 C CA . ARG A 1 137 ? -12.780 3.912 6.298 1.00 94.19 137 ARG A CA 1
ATOM 1045 C C . ARG A 1 137 ? -11.798 5.063 6.512 1.00 94.19 137 ARG A C 1
ATOM 1047 O O . ARG A 1 137 ? -11.201 5.524 5.541 1.00 94.19 137 ARG A O 1
ATOM 1054 N N . GLU A 1 138 ? -11.569 5.496 7.755 1.00 94.31 138 GLU A N 1
ATOM 1055 C CA . GLU A 1 138 ? -10.595 6.554 8.069 1.00 94.31 138 GLU A CA 1
ATOM 1056 C C . GLU A 1 138 ? -9.180 6.190 7.584 1.00 94.31 138 GLU A C 1
ATOM 1058 O O . GLU A 1 138 ? -8.497 7.016 6.969 1.00 94.31 138 GLU A O 1
ATOM 1063 N N . TRP A 1 139 ? -8.742 4.948 7.815 1.00 94.12 139 TRP A N 1
ATOM 1064 C CA . TRP A 1 139 ? -7.394 4.503 7.455 1.00 94.12 139 TRP A CA 1
ATOM 1065 C C . TRP A 1 139 ? -7.163 4.503 5.944 1.00 94.12 139 TRP A C 1
ATOM 1067 O O . TRP A 1 139 ? -6.131 4.992 5.480 1.00 94.12 139 TRP A O 1
ATOM 1077 N N . PHE A 1 140 ? -8.109 3.980 5.162 1.00 95.31 140 PHE A N 1
ATOM 1078 C CA . PHE A 1 140 ? -7.951 3.924 3.710 1.00 95.31 140 PHE A CA 1
ATOM 1079 C C . PHE A 1 140 ? -8.169 5.284 3.041 1.00 95.31 140 PHE A C 1
ATOM 1081 O O . PHE A 1 140 ? -7.414 5.625 2.133 1.00 95.31 140 PHE A O 1
ATOM 1088 N N . VAL A 1 141 ? -9.100 6.114 3.523 1.00 94.06 141 VAL A N 1
ATOM 1089 C CA . VAL A 1 141 ? -9.299 7.477 2.991 1.00 94.06 141 VAL A CA 1
ATOM 1090 C C . VAL A 1 141 ? -8.056 8.348 3.201 1.00 94.06 141 VAL A C 1
ATOM 1092 O O . VAL A 1 141 ? -7.683 9.125 2.321 1.00 94.06 141 VAL A O 1
ATOM 1095 N N . TYR A 1 142 ? -7.332 8.180 4.313 1.00 93.25 142 TYR A N 1
ATOM 1096 C CA . TYR A 1 142 ? -6.064 8.888 4.532 1.00 93.25 142 TYR A CA 1
ATOM 1097 C C . TYR A 1 142 ? -4.976 8.541 3.489 1.00 93.25 142 TYR A C 1
ATOM 1099 O O . TYR A 1 142 ? -4.019 9.302 3.297 1.00 93.25 142 TYR A O 1
ATOM 1107 N N . GLY A 1 143 ? -5.140 7.432 2.761 1.00 90.56 143 GLY A N 1
ATOM 1108 C CA . GLY A 1 143 ? -4.278 7.022 1.654 1.00 90.56 143 GLY A CA 1
ATOM 1109 C C . GLY A 1 143 ? -4.161 8.042 0.521 1.00 90.56 143 GLY A C 1
ATOM 1110 O O . GLY A 1 143 ? -3.108 8.108 -0.115 1.00 90.56 143 GLY A O 1
ATOM 1111 N N . GLU A 1 144 ? -5.154 8.916 0.339 1.00 91.81 144 GLU A N 1
ATOM 1112 C CA . GLU A 1 144 ? -5.102 10.005 -0.647 1.00 91.81 144 GLU A CA 1
ATOM 1113 C C . GLU A 1 144 ? -3.942 10.976 -0.370 1.00 91.81 144 GLU A C 1
ATOM 1115 O O . GLU A 1 144 ? -3.299 11.479 -1.292 1.00 91.81 144 GLU A O 1
ATOM 1120 N N . LYS A 1 145 ? -3.616 11.197 0.911 1.00 89.19 145 LYS A N 1
ATOM 1121 C CA . LYS A 1 145 ? -2.506 12.065 1.333 1.00 89.19 145 LYS A CA 1
ATOM 1122 C C . LYS A 1 145 ? -1.192 11.299 1.466 1.00 89.19 145 LYS A C 1
ATOM 1124 O O . LYS A 1 145 ? -0.134 11.849 1.161 1.00 89.19 145 LYS A O 1
ATOM 1129 N N . TYR A 1 146 ? -1.258 10.052 1.935 1.00 90.38 146 TYR A N 1
ATOM 1130 C CA . TYR A 1 146 ? -0.078 9.283 2.338 1.00 90.38 146 TYR A CA 1
ATOM 1131 C C . TYR A 1 146 ? 0.549 8.449 1.213 1.00 90.38 146 TYR A C 1
ATOM 1133 O O . TYR A 1 146 ? 1.772 8.364 1.136 1.00 90.38 146 TYR A O 1
ATOM 1141 N N . GLY A 1 147 ? -0.269 7.856 0.341 1.00 91.19 147 GLY A N 1
ATOM 1142 C CA . GLY A 1 147 ? 0.161 6.935 -0.710 1.00 91.19 147 GLY A CA 1
ATOM 1143 C C . GLY A 1 147 ? 0.481 5.511 -0.236 1.00 91.19 147 GLY A C 1
ATOM 1144 O O . GLY A 1 147 ? 0.722 5.257 0.944 1.00 91.19 147 GLY A O 1
ATOM 1145 N N . LEU A 1 148 ? 0.493 4.576 -1.184 1.00 93.19 148 LEU A N 1
ATOM 1146 C CA . LEU A 1 148 ? 0.812 3.156 -1.044 1.00 93.19 148 LEU A CA 1
ATOM 1147 C C . LEU A 1 148 ? 2.166 2.841 -1.697 1.00 93.19 148 LEU A C 1
ATOM 1149 O O . LEU A 1 148 ? 2.563 3.469 -2.674 1.00 93.19 148 LEU A O 1
ATOM 1153 N N . GLY A 1 149 ? 2.870 1.831 -1.187 1.00 90.62 149 GLY A N 1
ATOM 1154 C CA . GLY A 1 149 ? 4.092 1.331 -1.819 1.00 90.62 149 GLY A CA 1
ATOM 1155 C C . GLY A 1 149 ? 5.310 2.242 -1.628 1.00 90.62 149 GLY A C 1
ATOM 1156 O O . GLY A 1 149 ? 5.516 2.827 -0.560 1.00 90.62 149 GLY A O 1
ATOM 1157 N N . ARG A 1 150 ? 6.180 2.288 -2.644 1.00 88.69 150 ARG A N 1
ATOM 1158 C CA . ARG A 1 150 ? 7.484 2.965 -2.571 1.00 88.69 150 ARG A CA 1
ATOM 1159 C C . ARG A 1 150 ? 7.403 4.438 -2.972 1.00 88.69 150 ARG A C 1
ATOM 1161 O O . ARG A 1 150 ? 6.579 4.845 -3.777 1.00 88.69 150 ARG A O 1
ATOM 1168 N N . TRP A 1 151 ? 8.334 5.220 -2.421 1.00 87.81 151 TRP A N 1
ATOM 1169 C CA . TRP A 1 151 ? 8.566 6.635 -2.745 1.00 87.81 151 TRP A CA 1
ATOM 1170 C C . TRP A 1 151 ? 7.355 7.567 -2.562 1.00 87.81 151 TRP A C 1
ATOM 1172 O O . TRP A 1 151 ? 7.157 8.539 -3.287 1.00 87.81 151 TRP A O 1
ATOM 1182 N N . ARG A 1 152 ? 6.589 7.311 -1.503 1.00 88.31 152 ARG A N 1
ATOM 1183 C CA . ARG A 1 152 ? 5.421 8.098 -1.087 1.00 88.31 152 ARG A CA 1
ATOM 1184 C C . ARG A 1 152 ? 5.717 9.584 -0.853 1.00 88.31 152 ARG A C 1
ATOM 1186 O O . ARG A 1 152 ? 4.884 10.435 -1.149 1.00 88.31 152 ARG A O 1
ATOM 1193 N N . SER A 1 153 ? 6.927 9.917 -0.392 1.00 85.19 153 SER A N 1
ATOM 1194 C CA . SER A 1 153 ? 7.378 11.311 -0.245 1.00 85.19 153 SER A CA 1
ATOM 1195 C C . SER A 1 153 ? 7.452 12.068 -1.575 1.00 85.19 153 SER A C 1
ATOM 1197 O O . SER A 1 153 ? 7.283 13.282 -1.584 1.00 85.19 153 SER A O 1
ATOM 1199 N N . GLY A 1 154 ? 7.653 11.362 -2.692 1.00 85.56 154 GLY A N 1
ATOM 1200 C CA . GLY A 1 154 ? 7.596 11.916 -4.046 1.00 85.56 154 GLY A CA 1
ATOM 1201 C C . GLY A 1 154 ? 6.177 12.029 -4.613 1.00 85.56 154 GLY A C 1
ATOM 1202 O O . GLY A 1 154 ? 6.023 12.395 -5.770 1.00 85.56 154 GLY A O 1
ATOM 1203 N N . GLY A 1 155 ? 5.141 11.702 -3.830 1.00 88.81 155 GLY A N 1
ATOM 1204 C CA . GLY A 1 155 ? 3.739 11.770 -4.254 1.00 88.81 155 GLY A CA 1
ATOM 1205 C C . GLY A 1 155 ? 3.218 10.531 -4.990 1.00 88.81 155 GLY A C 1
ATOM 1206 O O . GLY A 1 155 ? 2.095 10.564 -5.492 1.00 88.81 155 GLY A O 1
ATOM 1207 N N . TYR A 1 156 ? 3.989 9.443 -5.041 1.00 93.25 156 TYR A N 1
ATOM 1208 C CA . TYR A 1 156 ? 3.601 8.191 -5.700 1.00 93.25 156 TYR A CA 1
ATOM 1209 C C . TYR A 1 156 ? 2.656 7.333 -4.847 1.00 93.25 156 TYR A C 1
ATOM 1211 O O . TYR A 1 156 ? 2.684 7.378 -3.614 1.00 93.25 156 TYR A O 1
ATOM 1219 N N . GLY A 1 157 ? 1.824 6.547 -5.531 1.00 94.19 157 GLY A N 1
ATOM 1220 C CA . GLY A 1 157 ? 0.910 5.568 -4.949 1.00 94.19 157 GLY A CA 1
ATOM 1221 C C . GLY A 1 157 ? -0.295 6.148 -4.212 1.00 94.19 157 GLY A C 1
ATOM 1222 O O . GLY A 1 157 ? -0.893 5.440 -3.410 1.00 94.19 157 GLY A O 1
ATOM 1223 N N . ARG A 1 158 ? -0.656 7.417 -4.417 1.00 96.25 158 ARG A N 1
ATOM 1224 C CA . ARG A 1 158 ? -1.876 8.011 -3.849 1.00 96.25 158 ARG A CA 1
ATOM 1225 C C . ARG A 1 158 ? -3.103 7.402 -4.509 1.00 96.25 158 ARG A C 1
ATOM 1227 O O . ARG A 1 158 ? -3.107 7.148 -5.714 1.00 96.25 158 ARG A O 1
ATOM 1234 N N . PHE A 1 159 ? -4.157 7.218 -3.727 1.00 96.62 159 PHE A N 1
ATOM 1235 C CA . PHE A 1 159 ? -5.394 6.601 -4.190 1.00 96.62 159 PHE A CA 1
ATOM 1236 C C . PHE A 1 159 ? -6.618 7.210 -3.512 1.00 96.62 159 PHE A C 1
ATOM 1238 O O . PHE A 1 159 ? -6.522 7.766 -2.420 1.00 96.62 159 PHE A O 1
ATOM 1245 N N . LYS A 1 160 ? -7.771 7.063 -4.160 1.00 97.00 160 LYS A N 1
ATOM 1246 C CA . LYS A 1 160 ? -9.087 7.236 -3.545 1.00 97.00 160 LYS A CA 1
ATOM 1247 C C . LYS A 1 160 ? -9.595 5.876 -3.097 1.00 97.00 160 LYS A C 1
ATOM 1249 O O . LYS A 1 160 ? -9.472 4.909 -3.846 1.00 97.00 160 LYS A O 1
ATOM 1254 N N . ALA A 1 161 ? -10.121 5.811 -1.881 1.00 96.12 161 ALA A N 1
ATOM 1255 C CA . ALA A 1 161 ? -10.629 4.581 -1.295 1.00 96.12 161 ALA A CA 1
ATOM 1256 C C . ALA A 1 161 ? -12.150 4.597 -1.215 1.00 96.12 161 ALA A C 1
ATOM 1258 O O . ALA A 1 161 ? -12.737 5.554 -0.709 1.00 96.12 161 ALA A O 1
ATOM 1259 N N . GLU A 1 162 ? -12.759 3.496 -1.625 1.00 95.12 162 GLU A N 1
ATOM 1260 C CA . GLU A 1 162 ? -14.153 3.182 -1.352 1.00 95.12 162 GLU A CA 1
ATOM 1261 C C . GLU A 1 162 ? -14.193 1.956 -0.446 1.00 95.12 162 GLU A C 1
ATOM 1263 O O . GLU A 1 162 ? -13.551 0.947 -0.731 1.00 95.12 162 GLU A O 1
ATOM 1268 N N . VAL A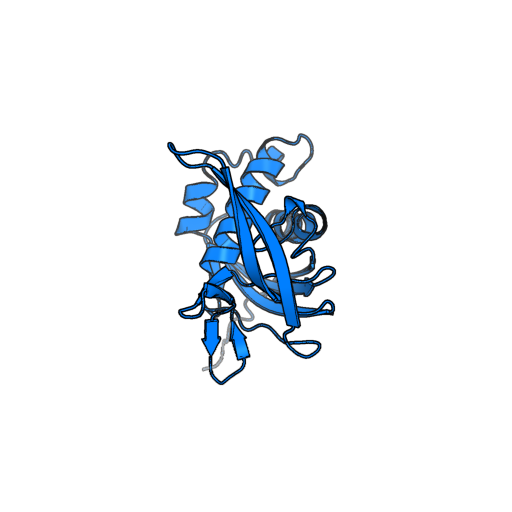 1 163 ? -14.913 2.069 0.669 1.00 93.94 163 VAL A N 1
ATOM 1269 C CA . VAL A 1 163 ? -15.067 1.000 1.661 1.00 93.94 163 VAL A CA 1
ATOM 1270 C C . VAL A 1 163 ? -16.552 0.714 1.815 1.00 93.94 163 VAL A C 1
ATOM 1272 O O . VAL A 1 163 ? -17.341 1.646 2.018 1.00 93.94 163 VAL A O 1
ATOM 1275 N N . LYS A 1 164 ? -16.920 -0.560 1.702 1.00 92.50 164 LYS A N 1
ATOM 1276 C CA . LYS A 1 164 ? -18.273 -1.069 1.931 1.00 92.50 164 LYS A CA 1
ATOM 1277 C C . LYS A 1 164 ? -18.209 -2.206 2.939 1.00 92.50 164 LYS A C 1
ATOM 1279 O O . LYS A 1 164 ? -17.353 -3.079 2.827 1.00 92.50 164 LYS A O 1
ATOM 1284 N N . GLU A 1 165 ? -19.086 -2.174 3.930 1.00 87.38 165 GLU A N 1
ATOM 1285 C CA . GLU A 1 165 ? -19.276 -3.309 4.827 1.00 87.38 165 GLU A CA 1
ATOM 1286 C C . GLU A 1 165 ? -20.025 -4.417 4.087 1.00 87.38 165 GLU A C 1
ATOM 1288 O O . GLU A 1 165 ? -20.993 -4.151 3.373 1.00 87.38 165 GLU A O 1
ATOM 1293 N N . VAL A 1 166 ? -19.542 -5.648 4.228 1.00 85.38 166 VAL A N 1
ATOM 1294 C CA . VAL A 1 166 ? -20.246 -6.833 3.749 1.00 85.38 166 VAL A CA 1
ATOM 1295 C C . VAL A 1 166 ? -21.051 -7.353 4.930 1.00 85.38 166 VAL A C 1
ATOM 1297 O O . VAL A 1 166 ? -20.488 -7.924 5.867 1.00 85.38 166 VAL A O 1
ATOM 1300 N N . GLU A 1 167 ? -22.361 -7.109 4.915 1.00 69.19 167 GLU A N 1
ATOM 1301 C CA . GLU A 1 167 ? -23.265 -7.790 5.837 1.00 69.19 167 GLU A CA 1
ATOM 1302 C C . GLU A 1 167 ? -23.269 -9.274 5.475 1.00 69.19 167 GLU A C 1
ATOM 1304 O O . GLU A 1 167 ? -23.496 -9.649 4.324 1.00 69.19 167 GLU A O 1
ATOM 1309 N N . ASP A 1 168 ? -22.969 -10.109 6.465 1.00 54.72 168 ASP A N 1
ATOM 1310 C CA . ASP A 1 168 ? -23.013 -11.561 6.357 1.00 54.72 168 ASP A CA 1
ATOM 1311 C C . ASP A 1 168 ? -24.483 -11.954 6.136 1.00 54.72 168 ASP A C 1
ATOM 1313 O O . ASP A 1 168 ? -25.258 -12.125 7.083 1.00 54.72 168 ASP A O 1
ATOM 1317 N N . VAL A 1 169 ? -24.918 -12.000 4.873 1.00 47.50 169 VAL A N 1
ATOM 1318 C CA . VAL A 1 169 ? -26.181 -12.637 4.505 1.00 47.50 169 VAL A CA 1
ATOM 1319 C C . VAL A 1 169 ? -25.936 -14.112 4.737 1.00 47.50 169 VAL A C 1
ATOM 1321 O O . VAL A 1 169 ? -25.441 -14.812 3.861 1.00 47.50 169 VAL A O 1
ATOM 1324 N N . GLY A 1 170 ? -26.205 -14.553 5.966 1.00 44.66 170 GLY A N 1
ATOM 1325 C CA . GLY A 1 170 ? -26.082 -15.946 6.336 1.00 44.66 170 GLY A CA 1
ATOM 1326 C C . GLY A 1 170 ? -26.802 -16.789 5.296 1.00 44.66 170 GLY A C 1
ATOM 1327 O O . GLY A 1 170 ? -28.026 -16.699 5.169 1.00 44.66 170 GLY A O 1
ATOM 1328 N N . GLU A 1 171 ? -26.038 -17.605 4.571 1.00 41.41 171 GLU A N 1
ATOM 1329 C CA . GLU A 1 171 ? -26.554 -18.753 3.839 1.00 41.41 171 GLU A CA 1
ATOM 1330 C C . GLU A 1 171 ? -27.181 -19.693 4.876 1.00 41.41 171 GLU A C 1
ATOM 1332 O O . GLU A 1 171 ? -26.584 -20.633 5.395 1.00 41.41 171 GLU A O 1
ATOM 1337 N N . ARG A 1 172 ? -28.431 -19.391 5.226 1.00 47.50 172 ARG A N 1
ATOM 1338 C CA . ARG A 1 172 ? -29.431 -20.423 5.416 1.00 47.50 172 ARG A CA 1
ATOM 1339 C C . ARG A 1 172 ? -29.740 -20.948 4.026 1.00 47.50 172 ARG A C 1
ATOM 1341 O O . ARG A 1 172 ? -30.597 -20.375 3.372 1.00 47.50 172 ARG A O 1
ATOM 1348 N N . GLU A 1 173 ? -29.104 -22.032 3.616 1.00 42.94 173 GLU A N 1
ATOM 1349 C CA . GLU A 1 173 ? -29.694 -22.929 2.626 1.00 42.94 173 GLU A CA 1
ATOM 1350 C C . GLU A 1 173 ? -29.247 -24.375 2.905 1.00 42.94 173 GLU A C 1
ATOM 1352 O O . GLU A 1 173 ? -28.118 -24.759 2.627 1.00 42.94 173 GLU A O 1
ATOM 1357 N N . ASN A 1 174 ? -30.198 -25.099 3.518 1.00 37.22 174 ASN A N 1
ATOM 1358 C CA . ASN A 1 174 ? -30.441 -26.551 3.586 1.00 37.22 174 ASN A CA 1
ATOM 1359 C C . ASN A 1 174 ? -29.318 -27.529 3.962 1.00 37.22 174 ASN A C 1
ATOM 1361 O O . ASN A 1 174 ? -28.513 -27.916 3.089 1.00 37.22 174 ASN A O 1
#

pLDDT: mean 89.27, std 10.45, range [37.22, 97.69]

Foldseek 3Di:
DKKKKKWAFPFKAWAFDQDPVQAREADDDPNFGWAFVVQVLVLLVVLLVVQCPDPPAPSVVVNPPPVNVQSVPFKDKPPGGWTKAAPDDWDKDWDWDWDADPVGIDTDIYIIIIGHGRIMTIIMIGGDPDDDPSNVQRSLQCQQQQATHPDSVVVHRRTHMDMDDDDCPDPPDD

Sequence (174 aa):
MEFEVWLTLVSPLLGTVPQEDGTTGFHYENGVPVLPAYVVKGFLKEVIGTLAKVAGTVTFRKKRKAFKKMVARQVEILPDPVPISLSGPVGKLTRPLWVSDSKGGRMLIAVSEVVPVGSVLGFRVRTIGDILEEEVREWFVYGEKYGLGRWRSGGYGRFKAEVKEVEDVGEREN

Secondary structure (DSSP, 8-state):
-EEEEEEEESSPEEP-EE-TTS-EE-EEETTEEEE-HHHHHHHHHHHHHHHTTSTTSHHHHTT-TTHHHHHHHHEEEESSSEEEE-SS--EEEEEEEEEEETTEEEEEEEEEEEEPTT-EEEEEEEE-SS--HHHHHHHHHTHHHH-SSS-GGGTTT-EEEEEEEE--------